Protein AF-A0A819HP32-F1 (afdb_monomer_lite)

Radius of gyration: 18.45 Å; chains: 1; bounding box: 36×30×50 Å

Foldseek 3Di:
DVVVLLVVVQVVDFFDKDKDADDPVLVVVCVVDFDADDDPVCVCVDPVNPDDDPDPVVQQADKDQPDPCAPRRHHDRIGMIGGSNDPRDDPVRDDPVSD

Structure (mmCIF, N/CA/C/O backbone):
data_AF-A0A819HP32-F1
#
_entry.id   AF-A0A819HP32-F1
#
loop_
_atom_site.group_PDB
_atom_site.id
_atom_site.type_symbol
_atom_site.label_atom_id
_atom_site.label_alt_id
_atom_site.label_comp_id
_atom_site.label_asym_id
_atom_site.label_entity_id
_atom_site.label_seq_id
_atom_site.pdbx_PDB_ins_code
_atom_site.Cartn_x
_atom_site.Cartn_y
_atom_site.Cartn_z
_atom_site.occupancy
_atom_site.B_iso_or_equiv
_atom_site.auth_seq_id
_atom_site.auth_comp_id
_atom_site.auth_asym_id
_atom_site.auth_atom_id
_atom_site.pdbx_PDB_model_num
ATOM 1 N N . LEU A 1 1 ? -13.605 13.142 30.897 1.00 60.03 1 LEU A N 1
ATOM 2 C CA . LEU A 1 1 ? -12.129 13.213 31.010 1.00 60.03 1 LEU A CA 1
ATOM 3 C C . LEU A 1 1 ? -11.467 11.944 30.465 1.00 60.03 1 LEU A C 1
ATOM 5 O O . LEU A 1 1 ? -10.761 12.045 29.474 1.00 60.03 1 LEU A O 1
ATOM 9 N N . ALA A 1 2 ? -11.771 10.757 31.008 1.00 60.66 2 ALA A N 1
ATOM 10 C CA . ALA A 1 2 ? -11.195 9.481 30.553 1.00 60.66 2 ALA A CA 1
ATOM 11 C C . ALA A 1 2 ? -11.353 9.218 29.038 1.00 60.66 2 ALA A C 1
ATOM 13 O O . ALA A 1 2 ? -10.384 8.893 28.364 1.00 60.66 2 ALA A O 1
ATOM 14 N N . GLU A 1 3 ? -12.535 9.455 28.461 1.00 64.56 3 GLU A N 1
ATOM 15 C CA . GLU A 1 3 ? -12.776 9.246 27.019 1.00 64.56 3 GLU A CA 1
ATOM 16 C C . GLU A 1 3 ? -11.953 10.182 26.116 1.00 64.56 3 GLU A C 1
ATOM 18 O O . GLU A 1 3 ? -11.522 9.793 25.029 1.00 64.56 3 GLU A O 1
ATOM 23 N N . GLN A 1 4 ? -11.680 11.406 26.578 1.00 66.25 4 GLN A N 1
ATOM 24 C CA . GLN A 1 4 ? -10.833 12.359 25.856 1.00 66.25 4 GLN A CA 1
ATOM 25 C C . GLN A 1 4 ? -9.362 11.924 25.898 1.00 66.25 4 GLN A C 1
ATOM 27 O O . GLN A 1 4 ? -8.676 12.016 24.879 1.00 66.25 4 GLN A O 1
ATOM 32 N N . CYS A 1 5 ? -8.903 11.378 27.029 1.00 64.81 5 CYS A N 1
ATOM 33 C CA . CYS A 1 5 ? -7.571 10.787 27.159 1.00 64.81 5 CYS A CA 1
ATOM 34 C C . CYS A 1 5 ? -7.411 9.552 26.257 1.00 64.81 5 CYS A C 1
ATOM 36 O O . CYS A 1 5 ? -6.427 9.457 25.528 1.00 64.81 5 CYS A O 1
ATOM 38 N N . VAL A 1 6 ? -8.409 8.660 26.208 1.00 66.62 6 VAL A N 1
ATOM 39 C CA . VAL A 1 6 ? -8.413 7.485 25.312 1.00 66.62 6 VAL A CA 1
ATOM 40 C C . VAL A 1 6 ? -8.363 7.911 23.843 1.00 66.62 6 VAL A C 1
ATOM 42 O O . VAL A 1 6 ? -7.553 7.400 23.070 1.00 66.62 6 VAL A O 1
ATOM 45 N N . SER A 1 7 ? -9.169 8.904 23.451 1.00 66.69 7 SER A N 1
ATOM 46 C CA . SER A 1 7 ? -9.139 9.456 22.091 1.00 66.69 7 SER A CA 1
ATOM 47 C C . SER A 1 7 ? -7.768 10.049 21.730 1.00 66.69 7 SER A C 1
ATOM 49 O O . SER A 1 7 ? -7.286 9.849 20.613 1.00 66.69 7 SER A O 1
ATOM 51 N N . ALA A 1 8 ? -7.112 10.742 22.665 1.00 70.06 8 ALA A N 1
ATOM 52 C CA . ALA A 1 8 ? -5.768 11.280 22.465 1.00 70.06 8 ALA A CA 1
ATOM 53 C C . ALA A 1 8 ? -4.713 10.168 22.314 1.00 70.06 8 ALA A C 1
ATOM 55 O O . ALA A 1 8 ? -3.890 10.226 21.400 1.00 70.06 8 ALA A O 1
ATOM 56 N N . LEU A 1 9 ? -4.776 9.118 23.135 1.00 70.19 9 LEU A N 1
ATOM 57 C CA . LEU A 1 9 ? -3.857 7.977 23.070 1.00 70.19 9 LEU A CA 1
ATOM 58 C C . LEU A 1 9 ? -3.989 7.199 21.754 1.00 70.19 9 LEU A C 1
ATOM 60 O O . LEU A 1 9 ? -2.983 6.912 21.104 1.00 70.19 9 LEU A O 1
ATOM 64 N N . CYS A 1 10 ? -5.218 6.945 21.295 1.00 66.81 10 CYS A N 1
ATOM 65 C CA . CYS A 1 10 ? -5.480 6.309 19.998 1.00 66.81 10 CYS A CA 1
ATOM 66 C C . CYS A 1 10 ? -4.915 7.116 18.812 1.00 66.81 10 CYS A C 1
ATOM 68 O O . CYS A 1 10 ? -4.542 6.540 17.788 1.00 66.81 10 CYS A O 1
ATOM 70 N N . ARG A 1 11 ? -4.817 8.450 18.934 1.00 65.81 11 ARG A N 1
ATOM 71 C CA . ARG A 1 11 ? -4.189 9.312 17.914 1.00 65.81 11 ARG A CA 1
ATOM 72 C C . ARG A 1 11 ? -2.661 9.228 17.917 1.00 65.81 11 ARG A C 1
ATOM 74 O O . ARG A 1 11 ? -2.061 9.399 16.860 1.00 65.81 11 ARG A O 1
ATOM 81 N N . ILE A 1 12 ? -2.042 8.956 19.068 1.00 70.25 12 ILE A N 1
ATOM 82 C CA . ILE A 1 12 ? -0.580 8.836 19.219 1.00 70.25 12 ILE A CA 1
ATOM 83 C C . ILE A 1 12 ? -0.077 7.451 18.774 1.00 70.25 12 ILE A C 1
ATOM 85 O O . ILE A 1 12 ? 1.077 7.321 18.358 1.00 70.25 12 ILE A O 1
ATOM 89 N N . GLN A 1 13 ? -0.928 6.419 18.818 1.00 70.62 13 GLN A N 1
ATOM 90 C CA . GLN A 1 13 ? -0.571 5.072 18.370 1.00 70.62 13 GLN A CA 1
ATOM 91 C C . GLN A 1 13 ? -0.109 5.071 16.905 1.00 70.62 13 GLN A C 1
ATOM 93 O O . GLN A 1 13 ? -0.866 5.374 15.976 1.00 70.62 13 GLN A O 1
ATOM 98 N N . LYS A 1 14 ? 1.158 4.697 16.704 1.00 73.38 14 LYS A N 1
ATOM 99 C CA . LYS A 1 14 ? 1.749 4.529 15.375 1.00 73.38 14 LYS A CA 1
ATOM 100 C C . LYS A 1 14 ? 1.200 3.252 14.727 1.00 73.38 14 LYS A C 1
ATOM 102 O O . LYS A 1 14 ? 1.018 2.261 15.434 1.00 73.38 14 LYS A O 1
ATOM 107 N N . PRO A 1 15 ? 0.966 3.249 13.404 1.00 76.62 15 PRO A N 1
ATOM 108 C CA . PRO A 1 15 ? 0.553 2.040 12.706 1.00 76.62 15 PRO A CA 1
ATOM 109 C C . PRO A 1 15 ? 1.616 0.940 12.861 1.00 76.62 15 PRO A C 1
ATOM 111 O O . PRO A 1 15 ? 2.819 1.252 12.837 1.00 76.62 15 PRO A O 1
ATOM 114 N N . PRO A 1 16 ? 1.206 -0.333 13.008 1.00 83.25 16 PRO A N 1
ATOM 115 C CA . PRO A 1 16 ? 2.145 -1.438 13.013 1.00 83.25 16 PRO A CA 1
ATOM 116 C C . PRO A 1 16 ? 2.868 -1.513 11.667 1.00 83.25 16 PRO A C 1
ATOM 118 O O . PRO A 1 16 ? 2.297 -1.255 10.604 1.00 83.25 16 PRO A O 1
ATOM 121 N N . LYS A 1 17 ? 4.157 -1.844 11.724 1.00 86.75 17 LYS A N 1
ATOM 122 C CA . LYS A 1 17 ? 5.015 -1.971 10.545 1.00 86.75 17 LYS A CA 1
ATOM 123 C C . LYS A 1 17 ? 5.252 -3.445 10.270 1.00 86.75 17 LYS A C 1
ATOM 125 O O . LYS A 1 17 ? 5.722 -4.153 11.156 1.00 86.75 17 LYS A O 1
ATOM 130 N N . ILE A 1 18 ? 4.962 -3.875 9.049 1.00 87.06 18 ILE A N 1
ATOM 131 C CA . ILE A 1 18 ? 5.268 -5.218 8.561 1.00 87.06 18 ILE A CA 1
ATOM 132 C C . ILE A 1 18 ? 6.534 -5.147 7.715 1.00 87.06 18 ILE A C 1
ATOM 134 O O . ILE A 1 18 ? 6.701 -4.230 6.908 1.00 87.06 18 ILE A O 1
ATOM 138 N N . TYR A 1 19 ? 7.406 -6.132 7.906 1.00 89.75 19 TYR A N 1
ATOM 139 C CA . TYR A 1 19 ? 8.611 -6.336 7.114 1.00 89.75 19 TYR A CA 1
ATOM 140 C C . TYR A 1 19 ? 8.470 -7.662 6.371 1.00 89.75 19 TYR A C 1
ATOM 142 O O . TYR A 1 19 ? 8.336 -8.706 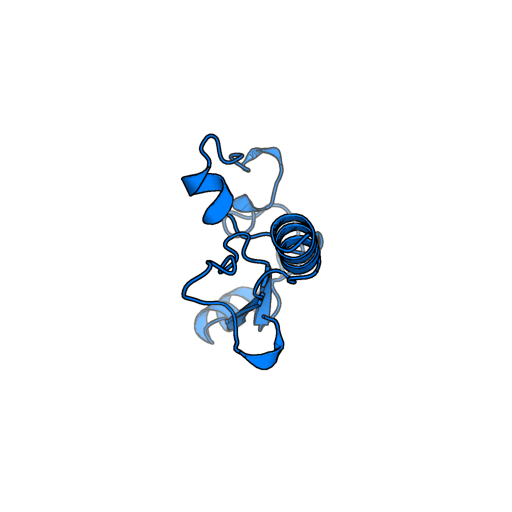7.003 1.00 89.75 19 TYR A O 1
ATOM 150 N N . LEU A 1 20 ? 8.466 -7.610 5.042 1.00 87.06 20 LEU A N 1
ATOM 151 C CA . LEU A 1 20 ? 8.447 -8.789 4.181 1.00 87.06 20 LEU A CA 1
ATOM 152 C C . LEU A 1 20 ? 9.836 -8.971 3.574 1.00 87.06 20 LEU A C 1
ATOM 154 O O . LEU A 1 20 ? 10.324 -8.084 2.874 1.00 87.06 20 LEU A O 1
ATOM 158 N N . GLU A 1 21 ? 10.478 -10.101 3.862 1.00 88.94 21 GLU A N 1
ATOM 159 C CA . GLU A 1 21 ? 11.742 -10.483 3.233 1.00 88.94 21 GLU A CA 1
ATOM 160 C C . GLU A 1 21 ? 11.457 -11.247 1.936 1.00 88.94 21 GLU A C 1
ATOM 162 O O . GLU A 1 21 ? 10.663 -12.189 1.921 1.00 88.94 21 GLU A O 1
ATOM 167 N N . LYS A 1 22 ? 12.089 -10.826 0.837 1.00 80.81 22 LYS A N 1
ATOM 168 C CA . LYS A 1 22 ? 11.992 -11.528 -0.445 1.00 80.81 22 LYS A CA 1
ATOM 169 C C . LYS A 1 22 ? 12.709 -12.872 -0.390 1.00 80.81 22 LYS A C 1
ATOM 171 O O . LYS A 1 22 ? 13.792 -12.981 0.188 1.00 80.81 22 LYS A O 1
ATOM 176 N N . SER A 1 23 ? 12.142 -13.878 -1.055 1.00 76.69 23 SER A N 1
ATOM 177 C CA . SER A 1 23 ? 12.812 -15.168 -1.197 1.00 76.69 23 SER A CA 1
ATOM 178 C C . SER A 1 23 ? 14.066 -15.037 -2.073 1.00 76.69 23 SER A C 1
ATOM 180 O O . SER A 1 23 ? 14.150 -14.170 -2.945 1.00 76.69 23 SER A O 1
ATOM 182 N N . ASN A 1 24 ? 15.044 -15.927 -1.884 1.00 69.50 24 ASN A N 1
ATOM 183 C CA . ASN A 1 24 ? 16.260 -15.936 -2.709 1.00 69.50 24 ASN A CA 1
ATOM 184 C C . ASN A 1 24 ? 15.959 -16.132 -4.205 1.00 69.50 24 ASN A C 1
ATOM 186 O O . ASN A 1 24 ? 16.680 -15.602 -5.046 1.00 69.50 24 ASN A O 1
ATOM 190 N N . HIS A 1 25 ? 14.888 -16.860 -4.537 1.00 66.69 25 HIS A N 1
ATOM 191 C CA . HIS A 1 25 ? 14.442 -17.047 -5.916 1.00 66.69 25 HIS A CA 1
ATOM 192 C C . HIS A 1 25 ? 13.953 -15.728 -6.535 1.00 66.69 25 HIS A C 1
ATOM 194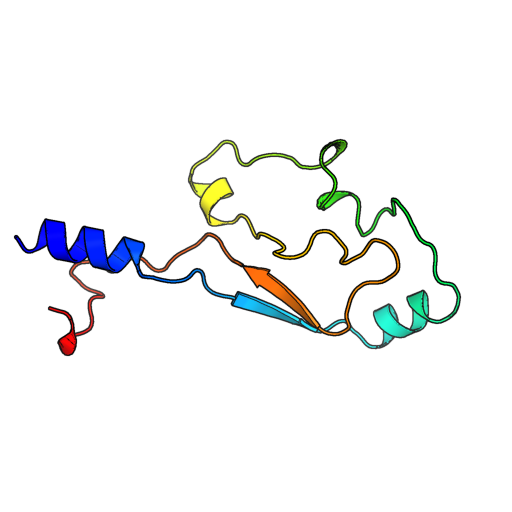 O O . HIS A 1 25 ? 14.322 -15.400 -7.661 1.00 66.69 25 HIS A O 1
ATOM 200 N N . ASP A 1 26 ? 13.193 -14.930 -5.777 1.00 68.06 26 ASP A N 1
ATOM 201 C CA . ASP A 1 26 ? 12.695 -13.629 -6.241 1.00 68.06 26 ASP A CA 1
ATOM 202 C C . ASP A 1 26 ? 13.826 -12.626 -6.460 1.00 68.06 26 ASP A C 1
ATOM 204 O O . ASP A 1 26 ? 13.747 -11.804 -7.372 1.00 68.06 26 ASP A O 1
ATOM 208 N N . LEU A 1 27 ? 14.879 -12.695 -5.639 1.00 66.25 27 LEU A N 1
ATOM 209 C CA . LEU A 1 27 ? 16.080 -11.877 -5.804 1.00 66.25 27 LEU A CA 1
ATOM 210 C C . LEU A 1 27 ? 16.831 -12.274 -7.085 1.00 66.25 27 LEU A C 1
ATOM 212 O O . LEU A 1 27 ? 17.110 -11.419 -7.918 1.00 66.25 27 LEU A O 1
ATOM 216 N N . LEU A 1 28 ? 17.083 -13.570 -7.291 1.00 61.81 28 LEU A N 1
ATOM 217 C CA . LEU A 1 28 ? 17.820 -14.081 -8.457 1.00 61.81 28 LEU A CA 1
ATOM 218 C C . LEU A 1 28 ? 17.109 -13.819 -9.796 1.00 61.81 28 LEU A C 1
ATOM 220 O O . LEU A 1 28 ? 17.772 -13.597 -10.809 1.00 61.81 28 LEU A O 1
ATOM 224 N N . TYR A 1 29 ? 15.772 -13.820 -9.812 1.00 62.25 29 TYR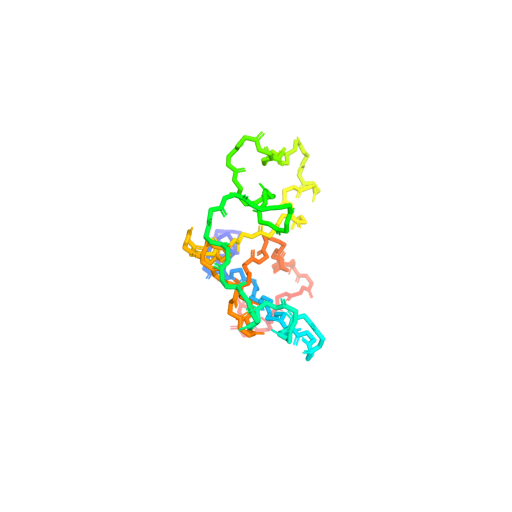 A N 1
ATOM 225 C CA . TYR A 1 29 ? 14.995 -13.535 -11.023 1.00 62.25 29 TYR A CA 1
ATOM 226 C C . TYR A 1 29 ? 15.113 -12.064 -11.469 1.00 62.25 29 TYR A C 1
ATOM 228 O O . TYR A 1 29 ? 15.021 -11.776 -12.660 1.00 62.25 29 TYR A O 1
ATOM 236 N N . HIS A 1 30 ? 15.364 -11.138 -10.535 1.00 62.88 30 HIS A N 1
ATOM 237 C CA . HIS A 1 30 ? 15.467 -9.700 -10.817 1.00 62.88 30 HIS A CA 1
ATOM 238 C C . HIS A 1 30 ? 16.910 -9.213 -11.024 1.00 62.88 30 HIS A C 1
ATOM 240 O O . HIS A 1 30 ? 17.117 -8.204 -11.693 1.00 62.88 30 HIS A O 1
ATOM 246 N N . THR A 1 31 ? 17.924 -9.928 -10.522 1.00 62.44 31 THR A N 1
ATOM 247 C CA . THR A 1 31 ? 19.332 -9.504 -10.654 1.00 62.44 31 THR A CA 1
ATOM 248 C C . THR A 1 31 ? 19.889 -9.634 -12.068 1.00 62.44 31 THR A C 1
ATOM 250 O O . THR A 1 31 ? 20.865 -8.966 -12.399 1.00 62.44 31 THR A O 1
ATOM 253 N N . ASN A 1 32 ? 19.303 -10.492 -12.907 1.00 65.50 32 ASN A N 1
ATOM 254 C CA . ASN A 1 32 ? 19.846 -10.760 -14.239 1.00 65.50 32 ASN A CA 1
ATOM 255 C C . ASN A 1 32 ? 19.422 -9.732 -15.295 1.00 65.50 32 ASN A C 1
ATOM 257 O O . ASN A 1 32 ? 20.079 -9.673 -16.325 1.00 65.50 32 ASN A O 1
ATOM 261 N N . ASN A 1 33 ? 18.382 -8.923 -15.044 1.00 72.06 33 ASN A N 1
ATOM 262 C CA . ASN A 1 33 ? 17.996 -7.770 -15.865 1.00 72.06 33 ASN A CA 1
ATOM 263 C C . ASN A 1 33 ? 17.100 -6.813 -15.055 1.00 72.06 33 ASN A C 1
ATOM 265 O O . ASN A 1 33 ? 15.997 -7.178 -14.651 1.00 72.06 33 ASN A O 1
ATOM 269 N N . ILE A 1 34 ? 17.548 -5.568 -14.861 1.00 77.62 34 ILE A N 1
ATOM 270 C CA . ILE A 1 34 ? 16.742 -4.516 -14.226 1.00 77.62 34 ILE A CA 1
ATOM 271 C C . ILE A 1 34 ? 15.787 -3.944 -15.276 1.00 77.62 34 ILE A C 1
ATOM 273 O O . ILE A 1 34 ? 16.225 -3.297 -16.227 1.00 77.62 34 ILE A O 1
ATOM 277 N N . TYR A 1 35 ? 14.485 -4.151 -15.084 1.00 83.56 35 TYR A N 1
ATOM 278 C CA . TYR A 1 35 ? 13.435 -3.573 -15.925 1.00 83.56 35 TYR A CA 1
ATOM 279 C C . TYR A 1 35 ? 12.742 -2.431 -15.180 1.00 83.56 35 TYR A C 1
ATOM 281 O O . TYR A 1 35 ? 11.863 -2.696 -14.353 1.00 83.56 35 TYR A O 1
ATOM 289 N N . PRO A 1 36 ? 13.148 -1.172 -15.414 1.00 87.12 36 PRO A N 1
ATOM 290 C CA . PRO A 1 36 ? 12.476 -0.037 -14.812 1.00 87.12 36 PRO A CA 1
ATOM 291 C C . PRO A 1 36 ? 11.106 0.211 -15.444 1.00 87.12 36 PRO A C 1
ATOM 293 O O . PRO A 1 36 ? 10.935 0.024 -16.648 1.00 87.12 36 PRO A O 1
ATOM 296 N N . GLY A 1 37 ? 10.169 0.715 -14.644 1.00 88.81 37 GLY A N 1
ATOM 297 C CA . GLY A 1 37 ? 8.850 1.151 -15.105 1.00 88.81 37 GLY A CA 1
ATOM 298 C C . GLY A 1 37 ? 7.702 0.362 -14.489 1.00 88.81 37 GLY A C 1
ATOM 299 O O . GLY A 1 37 ? 7.844 -0.245 -13.424 1.00 88.81 37 GLY A O 1
ATOM 300 N N . ASP A 1 38 ? 6.557 0.398 -15.165 1.00 88.56 38 ASP A N 1
ATOM 301 C CA . ASP A 1 38 ? 5.352 -0.317 -14.751 1.00 88.56 38 ASP A CA 1
ATOM 302 C C . ASP A 1 38 ? 5.495 -1.804 -15.099 1.00 88.56 38 ASP A C 1
ATOM 304 O O . ASP A 1 38 ? 5.751 -2.175 -16.246 1.00 88.56 38 ASP A O 1
ATOM 308 N N . ARG A 1 39 ? 5.358 -2.661 -14.090 1.00 86.88 39 ARG A N 1
ATOM 309 C CA . ARG A 1 39 ? 5.528 -4.113 -14.170 1.00 86.88 39 ARG A CA 1
ATOM 310 C C . ARG A 1 39 ? 4.390 -4.798 -13.440 1.00 86.88 39 ARG A C 1
ATOM 312 O O . ARG A 1 39 ? 3.928 -4.295 -12.420 1.00 86.88 39 ARG A O 1
ATOM 319 N N . ASP A 1 40 ? 4.010 -5.991 -13.877 1.00 86.31 40 ASP A N 1
ATOM 320 C CA . ASP A 1 40 ? 2.889 -6.734 -13.286 1.00 86.31 40 ASP A CA 1
ATOM 321 C C . ASP A 1 40 ? 2.992 -6.892 -11.754 1.00 86.31 40 ASP A C 1
ATOM 323 O O . ASP A 1 40 ? 1.982 -6.855 -11.052 1.00 86.31 40 ASP A O 1
ATOM 327 N N . ASP A 1 41 ? 4.212 -6.993 -11.214 1.00 85.56 41 ASP A N 1
ATOM 328 C CA . ASP A 1 41 ? 4.486 -7.109 -9.778 1.00 85.56 41 ASP A CA 1
ATOM 329 C C . ASP A 1 41 ? 4.348 -5.791 -8.990 1.00 85.56 41 ASP A C 1
ATOM 331 O O . ASP A 1 41 ? 4.190 -5.821 -7.766 1.00 85.56 41 ASP A O 1
ATOM 335 N N . ASN A 1 42 ? 4.422 -4.635 -9.658 1.00 87.38 42 ASN A N 1
ATOM 336 C CA . ASN A 1 42 ? 4.339 -3.309 -9.048 1.00 87.38 42 ASN A CA 1
ATOM 337 C C . ASN A 1 42 ? 3.067 -2.534 -9.419 1.00 87.38 42 ASN A C 1
ATOM 339 O O . ASN A 1 42 ? 2.760 -1.561 -8.737 1.00 87.38 42 ASN A O 1
ATOM 343 N N . LEU A 1 43 ? 2.272 -2.990 -10.395 1.00 88.38 43 LEU A N 1
ATOM 344 C CA . LEU A 1 43 ? 1.051 -2.299 -10.833 1.00 88.38 43 LEU A CA 1
ATOM 345 C C . LEU A 1 43 ? 0.109 -1.952 -9.675 1.00 88.38 43 LEU A C 1
ATOM 347 O O . LEU A 1 43 ? -0.495 -0.886 -9.679 1.00 88.38 43 LEU A O 1
ATOM 351 N N . TRP A 1 44 ? 0.015 -2.796 -8.650 1.00 84.75 44 TRP A N 1
ATOM 352 C CA . TRP A 1 44 ? -0.864 -2.578 -7.498 1.00 84.75 44 TRP A CA 1
ATOM 353 C C . TRP A 1 44 ? -0.536 -1.321 -6.665 1.00 84.75 44 TRP A C 1
ATOM 355 O O . TRP A 1 44 ? -1.404 -0.850 -5.930 1.00 84.75 44 TRP A O 1
ATOM 365 N N . ILE A 1 45 ? 0.679 -0.760 -6.772 1.00 84.50 45 ILE A N 1
ATOM 366 C CA . ILE A 1 45 ? 1.048 0.518 -6.127 1.00 84.50 45 ILE A CA 1
ATOM 367 C C . ILE A 1 45 ? 0.731 1.734 -7.005 1.00 84.50 45 ILE A C 1
ATOM 369 O O . ILE A 1 45 ? 0.791 2.869 -6.529 1.00 84.50 45 ILE A O 1
ATOM 373 N N . THR A 1 46 ? 0.438 1.517 -8.289 1.00 84.00 46 THR A N 1
ATOM 374 C CA . THR A 1 46 ? 0.147 2.590 -9.241 1.00 84.00 46 THR A CA 1
ATOM 375 C C . THR A 1 46 ? -1.294 3.063 -9.087 1.00 84.00 46 THR A C 1
ATOM 377 O O . THR A 1 46 ? -2.194 2.298 -8.744 1.00 84.00 46 THR A O 1
ATOM 380 N N . TYR A 1 47 ? -1.536 4.342 -9.373 1.00 81.69 47 TYR A N 1
ATOM 381 C CA . TYR A 1 47 ? -2.859 4.943 -9.204 1.00 81.69 47 TYR A CA 1
ATOM 382 C C . TYR A 1 47 ? -3.944 4.281 -10.071 1.00 81.69 47 TYR A C 1
ATOM 384 O O . TYR A 1 47 ? -5.063 4.091 -9.606 1.00 81.69 47 TYR A O 1
ATOM 392 N N . ASN A 1 48 ? -3.613 3.895 -11.308 1.00 84.12 48 ASN A N 1
ATOM 393 C CA . ASN A 1 48 ? -4.583 3.356 -12.270 1.00 84.12 48 ASN A CA 1
ATOM 394 C C . ASN A 1 48 ? -5.136 1.982 -11.867 1.00 84.12 48 ASN A C 1
ATOM 396 O O . ASN A 1 48 ? -6.274 1.652 -12.193 1.00 84.12 48 ASN A O 1
ATOM 400 N N . ASN A 1 49 ? -4.334 1.190 -11.158 1.00 83.56 49 ASN A N 1
ATOM 401 C CA . ASN A 1 49 ? -4.680 -0.168 -10.747 1.00 83.56 49 ASN A CA 1
ATOM 402 C C . ASN A 1 49 ? -5.006 -0.255 -9.249 1.00 83.56 49 ASN A C 1
ATOM 404 O O . ASN A 1 49 ? -5.450 -1.302 -8.776 1.00 83.56 49 ASN A O 1
ATOM 408 N N . TYR A 1 50 ? -4.815 0.835 -8.503 1.00 82.69 50 TYR A N 1
ATOM 409 C CA . TYR A 1 50 ? -5.183 0.916 -7.100 1.00 82.69 50 TYR A CA 1
ATOM 410 C C . TYR A 1 50 ? -6.705 0.930 -6.937 1.00 82.69 50 TYR A C 1
ATOM 412 O O . TYR A 1 50 ? -7.407 1.807 -7.444 1.00 82.69 50 TYR A O 1
ATOM 420 N N . GLN A 1 51 ? -7.221 -0.031 -6.172 1.00 84.69 51 GLN A N 1
ATOM 421 C CA . GLN A 1 51 ? -8.617 -0.045 -5.757 1.00 84.69 51 GLN A CA 1
ATOM 422 C C . GLN A 1 51 ? -8.724 0.511 -4.336 1.00 84.69 51 GLN A C 1
ATOM 424 O O . GLN A 1 51 ? -8.303 -0.164 -3.394 1.00 84.69 51 GLN A O 1
ATOM 429 N N . PRO A 1 52 ? -9.273 1.726 -4.148 1.00 85.50 52 PRO A N 1
ATOM 430 C CA . PRO A 1 52 ? -9.454 2.256 -2.813 1.00 85.50 52 PRO A CA 1
ATOM 431 C C . PRO A 1 52 ? -10.445 1.379 -2.038 1.00 85.50 52 PRO A C 1
ATOM 433 O O . PRO A 1 52 ? -11.468 0.967 -2.598 1.00 85.50 52 PRO A O 1
ATOM 436 N N . PRO A 1 53 ? -10.177 1.118 -0.752 1.00 90.88 53 PRO A N 1
ATOM 437 C CA . PRO A 1 53 ? -11.107 0.398 0.107 1.00 90.88 53 PRO A CA 1
ATOM 438 C C . PRO A 1 53 ? -12.444 1.146 0.185 1.00 90.88 53 PRO A C 1
ATOM 440 O O . PRO A 1 53 ? -12.486 2.361 0.393 1.00 90.88 53 PRO A O 1
ATOM 443 N N . LYS A 1 54 ? -13.544 0.415 0.015 1.00 93.88 54 LYS A N 1
ATOM 444 C CA . LYS A 1 54 ? -14.917 0.943 0.016 1.00 93.88 54 LYS A CA 1
ATOM 445 C C . LYS A 1 54 ? -15.614 0.719 1.351 1.00 93.88 54 LYS A C 1
ATOM 447 O O . LYS A 1 54 ? -16.599 1.390 1.651 1.00 93.88 54 LYS A O 1
ATOM 452 N N . THR A 1 55 ? -15.116 -0.220 2.152 1.00 94.25 55 THR A N 1
ATOM 453 C CA . THR A 1 55 ? -15.656 -0.543 3.476 1.00 94.25 55 THR A CA 1
ATOM 454 C C . THR A 1 55 ? -14.647 -0.259 4.587 1.00 94.25 55 THR A C 1
ATOM 456 O O . THR A 1 55 ? -13.437 -0.241 4.365 1.00 94.25 55 THR A O 1
ATOM 459 N N . GLN A 1 56 ? -15.139 -0.080 5.818 1.00 87.62 56 GLN A N 1
ATOM 460 C CA . GLN A 1 56 ? -14.278 0.073 6.998 1.00 87.62 56 GLN A CA 1
ATOM 461 C C . GLN A 1 56 ? -13.368 -1.147 7.196 1.00 87.62 56 GLN A C 1
ATOM 463 O O . GLN A 1 56 ? -12.208 -0.994 7.569 1.00 87.62 56 GLN A O 1
ATOM 468 N N . PHE A 1 57 ? -13.882 -2.348 6.921 1.00 87.69 57 PHE A N 1
ATOM 469 C CA . PHE A 1 57 ? -13.109 -3.582 7.018 1.00 87.69 57 PHE A CA 1
ATOM 470 C C . PHE A 1 57 ? -11.954 -3.597 6.010 1.00 87.69 57 PHE A C 1
ATOM 472 O O . PHE A 1 57 ? -10.812 -3.826 6.394 1.00 87.69 57 PHE A O 1
ATOM 479 N N . GLU A 1 58 ? -12.224 -3.278 4.741 1.00 90.25 58 GLU A N 1
ATOM 480 C CA . GLU A 1 58 ? -11.182 -3.164 3.711 1.00 90.25 58 GLU A CA 1
ATOM 481 C C . GLU A 1 58 ? -10.165 -2.071 4.056 1.00 90.25 58 GLU A C 1
ATOM 483 O O . GLU A 1 58 ? -8.961 -2.284 3.915 1.00 90.25 58 GLU A O 1
ATOM 488 N N . TRP A 1 59 ? -10.627 -0.923 4.568 1.00 88.00 59 TRP A N 1
ATOM 489 C CA . TRP A 1 59 ? -9.754 0.164 5.013 1.00 88.00 59 TRP A CA 1
ATOM 490 C C . TRP A 1 59 ? -8.798 -0.332 6.095 1.00 88.00 59 TRP A C 1
ATOM 492 O O . TRP A 1 59 ? -7.591 -0.132 5.983 1.00 88.00 59 TRP A O 1
ATOM 502 N N . GLU A 1 60 ? -9.299 -1.042 7.103 1.00 86.81 60 GLU A N 1
ATOM 503 C CA . GLU A 1 60 ? -8.476 -1.595 8.182 1.00 86.81 60 GLU A CA 1
ATOM 504 C C . GLU A 1 60 ? -7.483 -2.659 7.694 1.00 86.81 60 GLU A C 1
ATOM 506 O O . GLU A 1 60 ? -6.371 -2.718 8.212 1.00 86.81 60 GLU A O 1
ATOM 511 N N . GLN A 1 61 ? -7.822 -3.447 6.671 1.00 86.25 61 GLN A N 1
ATOM 512 C CA . GLN A 1 61 ? -6.903 -4.422 6.063 1.00 86.25 61 GLN A CA 1
ATOM 513 C C . GLN A 1 61 ? -5.915 -3.804 5.057 1.00 86.25 61 GLN A C 1
ATOM 515 O O . GLN A 1 61 ? -5.010 -4.487 4.579 1.00 86.25 61 GLN A O 1
ATOM 520 N N . THR A 1 62 ? -6.057 -2.519 4.726 1.00 87.62 62 THR A N 1
ATOM 521 C CA . THR A 1 62 ? -5.187 -1.863 3.746 1.00 87.62 62 THR A CA 1
ATOM 522 C C . THR A 1 62 ? -3.768 -1.692 4.301 1.00 87.62 62 THR A C 1
ATOM 524 O O . THR A 1 62 ? -3.563 -1.297 5.454 1.00 87.62 62 THR A O 1
ATOM 527 N N . CYS A 1 63 ? -2.774 -1.964 3.455 1.00 85.81 63 CYS A N 1
ATOM 528 C CA . CYS A 1 63 ? -1.362 -1.711 3.724 1.00 85.81 63 CYS A CA 1
ATOM 529 C C . CYS A 1 63 ? -0.872 -0.541 2.873 1.00 85.81 63 CYS A C 1
ATOM 531 O O . CYS A 1 63 ? -1.176 -0.457 1.686 1.00 85.81 63 CYS A O 1
ATOM 533 N N . PHE A 1 64 ? -0.070 0.336 3.469 1.00 84.69 64 PHE A N 1
ATOM 534 C CA . PHE A 1 64 ? 0.495 1.495 2.790 1.00 84.69 64 PHE A CA 1
ATOM 535 C C . PHE A 1 64 ? 2.009 1.364 2.663 1.00 84.69 64 PHE A C 1
ATOM 537 O O . PHE A 1 64 ? 2.711 1.037 3.624 1.00 84.69 64 PHE A O 1
ATOM 544 N N . LEU A 1 65 ? 2.515 1.633 1.464 1.00 87.19 65 LEU A N 1
ATOM 545 C CA . LEU A 1 65 ? 3.941 1.721 1.191 1.00 87.19 65 LEU A CA 1
ATOM 546 C C . LEU A 1 65 ? 4.392 3.172 1.384 1.00 87.19 65 LEU A C 1
ATOM 548 O O . LEU A 1 65 ? 3.938 4.069 0.683 1.00 87.19 65 LEU A O 1
ATOM 552 N N . ASP A 1 66 ? 5.306 3.410 2.325 1.00 81.38 66 ASP A N 1
ATOM 553 C CA . ASP A 1 66 ? 5.737 4.774 2.678 1.00 81.38 66 ASP A CA 1
ATOM 554 C C . ASP A 1 66 ? 6.556 5.463 1.561 1.00 81.38 66 ASP A C 1
ATOM 556 O O . ASP A 1 66 ? 6.754 6.678 1.591 1.00 81.38 66 ASP A O 1
ATOM 560 N N . LYS A 1 67 ? 7.136 4.694 0.629 1.00 85.75 67 LYS A N 1
ATOM 561 C CA . LYS A 1 67 ? 8.099 5.180 -0.371 1.00 85.75 67 LYS A CA 1
ATOM 562 C C . LYS A 1 67 ? 7.598 4.901 -1.783 1.00 85.75 67 LYS A C 1
ATOM 564 O O . LYS A 1 67 ? 7.471 3.745 -2.167 1.00 85.75 67 LYS A O 1
ATOM 569 N N . CYS A 1 68 ? 7.423 5.961 -2.569 1.00 84.06 68 CYS A N 1
ATOM 570 C CA . CYS A 1 68 ? 6.899 5.879 -3.936 1.00 84.06 68 CYS A CA 1
ATOM 571 C C . CYS A 1 68 ? 7.896 5.327 -4.970 1.00 84.06 68 CYS A C 1
ATOM 573 O O . CYS A 1 68 ? 7.507 5.062 -6.097 1.00 84.06 68 CYS A O 1
ATOM 575 N N . PHE A 1 69 ? 9.179 5.184 -4.620 1.00 85.25 69 PHE A N 1
ATOM 576 C CA . PHE A 1 69 ? 10.218 4.711 -5.547 1.00 85.25 69 PHE A CA 1
ATOM 577 C C . PHE A 1 69 ? 10.484 3.199 -5.464 1.00 85.25 69 PHE A C 1
ATOM 579 O O . PHE A 1 69 ? 11.208 2.657 -6.299 1.00 85.25 69 PHE A O 1
ATOM 586 N N . HIS A 1 70 ? 9.957 2.508 -4.448 1.00 88.19 70 HIS A N 1
ATOM 587 C CA . HIS A 1 70 ? 10.131 1.061 -4.331 1.00 88.19 70 HIS A CA 1
ATOM 588 C C . HIS A 1 70 ? 9.397 0.349 -5.467 1.00 88.19 70 HIS A C 1
ATOM 590 O O . HIS A 1 70 ? 8.257 0.681 -5.772 1.00 88.19 70 HIS A O 1
ATOM 596 N N . GLY A 1 71 ? 10.053 -0.637 -6.075 1.00 86.56 71 GLY A N 1
ATOM 597 C CA . GLY A 1 71 ? 9.465 -1.413 -7.157 1.00 86.56 71 GLY A CA 1
ATOM 598 C C . GLY A 1 71 ? 9.597 -0.771 -8.536 1.00 86.56 71 GLY A C 1
ATOM 599 O O . GLY A 1 71 ? 9.431 -1.503 -9.503 1.00 86.56 71 GLY A O 1
ATOM 600 N N . TYR A 1 72 ? 9.964 0.514 -8.659 1.00 89.19 72 TYR A N 1
ATOM 601 C CA . TYR A 1 72 ? 10.132 1.161 -9.970 1.00 89.19 72 TYR A CA 1
ATOM 602 C C . TYR A 1 72 ? 11.345 0.620 -10.737 1.00 89.19 72 TYR A C 1
ATOM 604 O O . TYR A 1 72 ? 11.187 0.156 -11.856 1.00 89.19 72 TYR A O 1
ATOM 612 N N . TYR A 1 73 ? 12.543 0.638 -10.138 1.00 87.88 73 TYR A N 1
ATOM 613 C CA . TYR A 1 73 ? 13.726 -0.041 -10.695 1.00 87.88 73 TYR A CA 1
ATOM 614 C C . TYR A 1 73 ? 13.785 -1.485 -10.199 1.00 87.88 73 TYR A C 1
ATOM 616 O O . TYR A 1 73 ? 13.792 -2.432 -10.976 1.00 87.88 73 TYR A O 1
ATOM 624 N N . GLU A 1 74 ? 13.755 -1.651 -8.880 1.00 85.38 74 GLU A N 1
ATOM 625 C CA . GLU A 1 74 ? 13.790 -2.939 -8.199 1.00 85.38 74 GLU A CA 1
ATOM 626 C C . GLU A 1 74 ? 13.081 -2.804 -6.846 1.00 85.38 74 GLU A C 1
ATOM 628 O O . GLU A 1 74 ? 12.884 -1.703 -6.314 1.00 85.38 74 GLU A O 1
ATOM 633 N N . TRP A 1 75 ? 12.673 -3.930 -6.279 1.00 86.44 75 TRP A N 1
ATOM 634 C CA . TRP A 1 75 ? 12.205 -3.978 -4.902 1.00 86.44 75 TRP A CA 1
ATOM 635 C C . TRP A 1 75 ? 13.377 -4.150 -3.935 1.00 86.44 75 TRP A C 1
ATOM 637 O O . TRP A 1 75 ? 14.311 -4.888 -4.239 1.00 86.44 75 TRP A O 1
ATOM 647 N N . PRO A 1 76 ? 13.312 -3.561 -2.732 1.00 87.62 76 PRO A N 1
ATOM 648 C CA . PRO A 1 76 ? 14.301 -3.841 -1.704 1.00 87.62 76 PRO A CA 1
ATOM 649 C C . PRO A 1 76 ? 14.201 -5.300 -1.237 1.00 87.62 76 PRO A C 1
ATOM 651 O O . PRO A 1 76 ? 13.131 -5.910 -1.279 1.00 87.62 76 PRO A O 1
ATOM 654 N N . LYS A 1 77 ? 15.309 -5.833 -0.704 1.00 86.56 77 LYS A N 1
ATOM 655 C CA . LYS A 1 77 ? 15.340 -7.169 -0.084 1.00 86.56 77 LYS A CA 1
ATOM 656 C C . LYS A 1 77 ? 14.300 -7.310 1.034 1.00 86.56 77 LYS A C 1
ATOM 658 O O . LYS A 1 77 ? 13.674 -8.357 1.172 1.00 86.56 77 LYS A O 1
ATOM 663 N N . ILE A 1 78 ? 14.132 -6.248 1.820 1.00 89.62 78 ILE A N 1
ATOM 664 C CA . ILE A 1 78 ? 13.128 -6.155 2.876 1.00 89.62 78 ILE A CA 1
ATOM 665 C C . ILE A 1 78 ? 12.173 -5.033 2.504 1.00 89.62 78 ILE A C 1
ATOM 667 O O . ILE A 1 78 ? 12.568 -3.864 2.458 1.00 89.62 78 ILE A O 1
ATOM 671 N N . ILE A 1 79 ? 10.914 -5.380 2.267 1.00 88.88 79 ILE A N 1
ATOM 672 C CA . ILE A 1 79 ? 9.874 -4.403 1.984 1.00 88.88 79 ILE A CA 1
ATOM 673 C C . ILE A 1 79 ? 9.152 -4.053 3.277 1.00 88.88 79 ILE A C 1
ATOM 675 O O . ILE A 1 79 ? 8.743 -4.925 4.042 1.00 88.88 79 ILE A O 1
ATOM 679 N N . LYS A 1 80 ? 9.014 -2.753 3.524 1.00 90.31 80 LYS A N 1
ATOM 680 C CA . LYS A 1 80 ? 8.370 -2.209 4.715 1.00 90.31 80 LYS A CA 1
ATOM 681 C C . LYS A 1 80 ? 7.012 -1.622 4.353 1.00 90.31 80 LYS A C 1
ATOM 683 O O . LYS A 1 80 ? 6.955 -0.658 3.588 1.00 90.31 80 LYS A O 1
ATOM 688 N N . TYR A 1 81 ? 5.964 -2.129 4.991 1.00 88.25 81 TYR A N 1
ATOM 689 C CA . TYR A 1 81 ? 4.600 -1.623 4.861 1.00 88.25 81 TYR A CA 1
ATOM 690 C C . TYR A 1 81 ? 4.054 -1.163 6.209 1.00 88.25 81 TYR A C 1
ATOM 692 O O . TYR A 1 81 ? 4.377 -1.727 7.256 1.00 88.25 81 TYR A O 1
ATOM 700 N N . SER A 1 82 ? 3.212 -0.139 6.174 1.00 88.00 82 SER A N 1
ATOM 701 C CA . SER A 1 82 ? 2.455 0.348 7.321 1.00 88.00 82 SER A CA 1
ATOM 702 C C . SER A 1 82 ? 1.038 -0.220 7.239 1.00 88.00 82 SER A C 1
ATOM 704 O O . SER A 1 82 ? 0.310 0.062 6.290 1.00 88.00 82 SER A O 1
ATOM 706 N N . MET A 1 83 ? 0.647 -1.028 8.219 1.00 85.62 83 MET A N 1
ATOM 707 C CA . MET A 1 83 ? -0.711 -1.564 8.322 1.00 85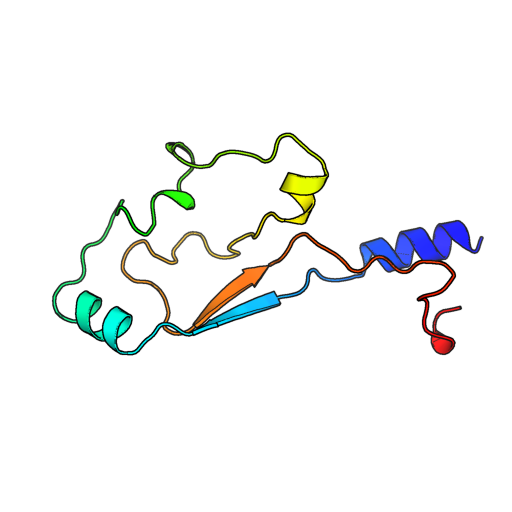.62 83 MET A CA 1
ATOM 708 C C . MET A 1 83 ? -1.661 -0.499 8.842 1.00 85.62 83 MET A C 1
ATOM 710 O O . MET A 1 83 ? -1.344 0.220 9.793 1.00 85.62 83 MET A O 1
ATOM 714 N N . ASN A 1 84 ? -2.856 -0.430 8.266 1.00 83.81 84 ASN A N 1
ATOM 715 C CA . ASN A 1 84 ? -3.875 0.465 8.786 1.00 83.81 84 ASN A CA 1
ATOM 716 C C . ASN A 1 84 ? -4.572 -0.089 10.034 1.00 83.81 84 ASN A C 1
ATOM 718 O O . ASN A 1 84 ? -4.965 0.685 10.906 1.00 83.81 84 ASN A O 1
ATOM 722 N N . LYS A 1 85 ? -4.698 -1.419 10.157 1.00 80.62 85 LYS A N 1
ATOM 723 C CA . LYS A 1 85 ? -5.257 -2.061 11.350 1.00 80.62 85 LYS A CA 1
ATOM 724 C C . LYS A 1 85 ? -4.442 -1.655 12.575 1.00 80.62 85 LYS A C 1
ATOM 726 O O . LYS A 1 85 ? -3.276 -2.020 12.714 1.00 80.62 85 LYS A O 1
ATOM 731 N N . ARG A 1 86 ? -5.079 -0.913 13.478 1.00 73.31 86 ARG A N 1
ATOM 732 C CA . ARG A 1 86 ? -4.541 -0.581 14.800 1.00 73.31 86 ARG A CA 1
ATOM 733 C C . ARG A 1 86 ? -5.276 -1.429 15.820 1.00 73.31 86 ARG A C 1
ATOM 735 O O . ARG A 1 86 ? -6.507 -1.453 15.809 1.00 73.31 86 ARG A O 1
ATOM 742 N N . GLU A 1 87 ? -4.542 -2.093 16.703 1.00 68.12 87 GLU A N 1
ATOM 743 C CA . GLU A 1 87 ? -5.127 -2.584 17.949 1.00 68.12 87 GLU A CA 1
ATOM 744 C C . GLU A 1 87 ? -5.525 -1.356 18.768 1.00 68.12 87 GLU A C 1
ATOM 746 O O . GLU A 1 87 ? -4.692 -0.665 19.360 1.00 68.12 87 GLU A O 1
ATOM 751 N N . ARG A 1 88 ? -6.808 -0.997 18.689 1.00 66.25 88 ARG A N 1
ATOM 752 C CA . ARG A 1 88 ? -7.348 0.120 19.45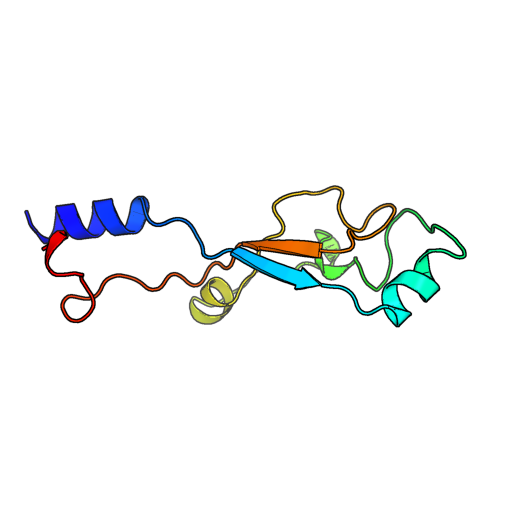7 1.00 66.25 88 ARG A CA 1
ATOM 753 C C . ARG A 1 88 ? -7.399 -0.321 20.912 1.00 66.25 88 ARG A C 1
ATOM 755 O O . ARG A 1 88 ? -7.901 -1.404 21.193 1.00 66.25 88 ARG A O 1
ATOM 762 N N . TYR A 1 89 ? -6.933 0.530 21.818 1.00 60.75 89 TYR A N 1
ATOM 763 C CA . TYR A 1 89 ? -7.158 0.303 23.238 1.00 60.75 89 TYR A CA 1
ATOM 764 C C . TYR A 1 89 ? -8.667 0.295 23.512 1.00 60.75 89 TYR A C 1
ATOM 766 O O . TYR A 1 89 ? -9.357 1.295 23.302 1.00 60.75 89 TYR A O 1
ATOM 774 N N . THR A 1 90 ? -9.181 -0.847 23.951 1.00 64.94 90 THR A N 1
ATOM 775 C CA . THR A 1 90 ? -10.507 -0.975 24.563 1.00 64.94 90 THR A CA 1
ATOM 776 C C . THR A 1 90 ? -10.365 -0.831 26.073 1.00 64.94 90 THR A C 1
ATOM 778 O O . THR A 1 90 ? -9.260 -0.922 26.610 1.00 64.94 90 THR A O 1
ATOM 781 N N . LYS A 1 91 ? -11.479 -0.625 26.787 1.00 63.59 91 LYS A N 1
ATOM 782 C CA . LYS A 1 91 ? -11.450 -0.598 28.258 1.00 63.59 91 LYS A CA 1
ATOM 783 C C . LYS A 1 91 ? -10.848 -1.879 28.849 1.00 63.59 91 LYS A C 1
ATOM 785 O O . LYS A 1 91 ? -10.246 -1.801 29.909 1.00 63.59 91 LYS A O 1
ATOM 790 N N . GLU A 1 92 ? -10.972 -3.022 28.167 1.00 69.06 92 GLU A N 1
ATOM 791 C CA . GLU A 1 92 ? -10.393 -4.287 28.635 1.00 69.06 92 GLU A CA 1
ATOM 792 C C . GLU A 1 92 ? -8.917 -4.481 28.249 1.00 69.06 92 GLU A C 1
ATOM 794 O O . GLU A 1 92 ? -8.245 -5.320 28.836 1.00 69.06 92 GLU A O 1
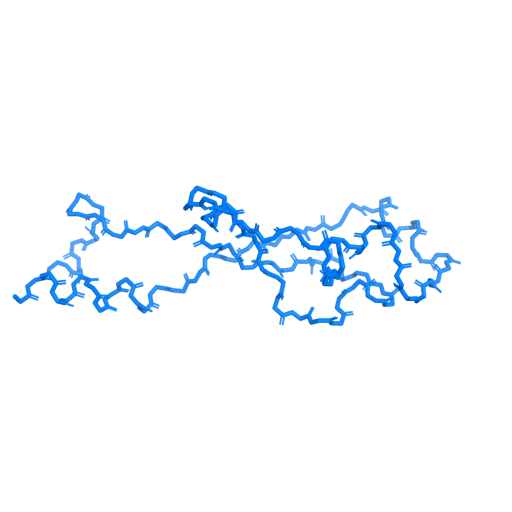ATOM 799 N N . THR A 1 93 ? -8.404 -3.742 27.259 1.00 69.56 93 THR A N 1
ATOM 800 C CA . THR A 1 93 ? -7.056 -3.953 26.689 1.00 69.56 93 THR A CA 1
ATOM 801 C C . THR A 1 93 ? -6.086 -2.798 26.961 1.00 69.56 93 THR A C 1
ATOM 803 O O . THR A 1 93 ? -4.950 -2.826 26.485 1.00 69.56 93 THR A O 1
ATOM 806 N N . MET A 1 94 ? -6.492 -1.780 27.734 1.00 63.22 94 MET A N 1
ATOM 807 C CA . MET A 1 94 ? -5.577 -0.731 28.200 1.00 63.22 94 MET A CA 1
ATOM 808 C C . MET A 1 94 ? -4.580 -1.291 29.229 1.00 63.22 94 MET A C 1
ATOM 810 O O . MET A 1 94 ? -5.006 -1.884 30.219 1.00 63.22 94 MET A O 1
ATOM 814 N N . PRO A 1 95 ? -3.264 -1.073 29.053 1.00 65.44 95 PRO A N 1
ATOM 815 C CA . PRO A 1 95 ? -2.278 -1.400 30.077 1.00 65.44 95 PRO A CA 1
ATOM 816 C C . PRO A 1 95 ? -2.525 -0.586 31.357 1.00 65.44 95 PRO A C 1
ATOM 818 O O . PRO A 1 95 ? -2.796 0.611 31.271 1.00 65.44 95 PRO A O 1
ATOM 821 N N . GLU A 1 96 ? -2.346 -1.194 32.534 1.00 66.12 96 GLU A N 1
ATOM 822 C CA . GLU A 1 96 ? -2.610 -0.556 33.842 1.00 66.12 96 GLU A CA 1
ATOM 823 C C . GLU A 1 96 ? -1.871 0.776 34.050 1.00 66.12 96 GLU A C 1
ATOM 825 O O . GLU A 1 96 ? -2.385 1.671 34.707 1.00 66.12 96 GLU A O 1
ATOM 830 N N . HIS A 1 97 ? -0.688 0.949 33.453 1.00 65.12 97 HIS A N 1
ATOM 831 C CA . HIS A 1 97 ? 0.106 2.180 33.563 1.00 65.12 97 HIS A CA 1
ATOM 832 C C . HIS A 1 97 ? -0.397 3.341 32.680 1.00 65.12 97 HIS A C 1
ATOM 834 O O . HIS A 1 97 ? 0.191 4.421 32.698 1.00 65.12 97 HIS A O 1
ATOM 840 N N . VAL A 1 98 ? -1.430 3.108 31.865 1.00 55.94 98 VAL A N 1
ATOM 841 C CA . VAL A 1 98 ? -2.047 4.097 30.965 1.00 55.94 98 VAL A CA 1
ATOM 842 C C . VAL A 1 98 ? -3.462 4.481 31.438 1.00 55.94 98 VAL A C 1
ATOM 844 O O . VAL A 1 98 ? -4.018 5.459 30.935 1.00 55.94 98 VAL A O 1
ATOM 847 N N . ALA A 1 99 ? -4.044 3.717 32.372 1.00 52.84 99 ALA A N 1
ATOM 848 C CA . ALA A 1 99 ? -5.401 3.898 32.894 1.00 52.84 99 ALA A CA 1
ATOM 849 C C . ALA A 1 99 ? -5.511 5.022 33.939 1.00 52.84 99 ALA A C 1
ATOM 851 O O . ALA A 1 99 ? -4.554 5.215 34.722 1.00 52.84 99 ALA A O 1
#

Sequence (99 aa):
LAEQCVSALCRIQKPPKIYLEKSNHDLLYHTNNIYPGDRDDNLWITYNNYQPPKTQFEWEQTCFLDKCFHGYYEWPKIIKYSMNKRERYTKETMPEHVA

pLDDT: mean 78.3, std 10.6, range [52.84, 94.25]

Secondary structure (DSSP, 8-state):
-HHHHHHHHHHHPPPPEEEEEPPHHHHHHHHT----S--TTTGGGSTTT-----SHHHHHH-EEES-TTTTTS---SEEEEEES---PPPTTTS-GGG-